Protein AF-A0A533V4B2-F1 (afdb_monomer)

pLDDT: mean 77.2, std 13.89, range [44.84, 91.81]

Mean predicted aligned error: 8.0 Å

Solvent-accessible surface area (backbone atoms only — not comparable to full-atom values): 5825 Å² total; per-residue (Å²): 134,89,59,70,44,84,44,58,15,67,50,34,62,53,71,49,77,41,42,55,75,52,37,76,68,54,76,61,54,58,43,72,61,58,62,73,60,38,80,88,39,65,96,72,66,69,77,54,92,84,52,94,65,62,72,82,59,71,73,68,52,69,74,74,57,54,74,72,57,44,49,52,51,48,53,52,47,52,52,53,50,51,51,43,54,50,52,50,39,74,75,68,54,125

Sequence (94 aa):
MTEYIDMKCAICGYEWKITEKRYALYPFKICENCALIGPNEPAHFEVSKRKPAPSFLKDRKSIIVSEKEMQSLYTEYYNELANVSKYLREKYGK

Secondary structure (DSSP, 8-state):
---EEEEE-TTT--EEEEEHHHHHH---SS-HHHHHH-SSSTTT----TTS---HHHHTPPPP-S-HHHHHHHHHHHHHHHHHHHHHHHHHH--

Structure (mmCIF, N/CA/C/O backbone):
data_AF-A0A533V4B2-F1
#
_entry.id   AF-A0A533V4B2-F1
#
loop_
_atom_site.group_PDB
_atom_site.id
_atom_site.type_symbol
_atom_site.label_atom_id
_atom_site.label_alt_id
_atom_site.label_comp_id
_atom_site.label_asym_id
_atom_site.label_entity_id
_atom_site.label_seq_id
_atom_site.pdbx_PDB_ins_code
_atom_site.Cartn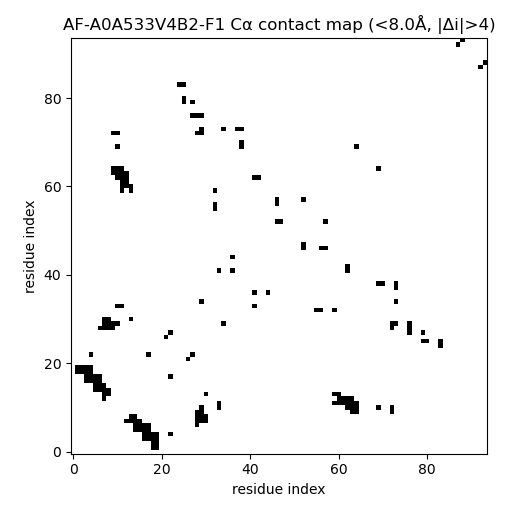_x
_atom_site.Cartn_y
_atom_site.Cartn_z
_atom_site.occupancy
_atom_site.B_iso_or_equiv
_atom_site.auth_seq_id
_atom_site.auth_comp_id
_atom_site.auth_asym_id
_atom_site.auth_atom_id
_atom_site.pdbx_PDB_model_num
ATOM 1 N N . MET A 1 1 ? -26.391 4.864 0.460 1.00 59.94 1 MET A N 1
ATOM 2 C CA . MET A 1 1 ? -25.607 4.239 -0.626 1.00 59.94 1 MET A CA 1
ATOM 3 C C . MET A 1 1 ? -24.168 4.134 -0.162 1.00 59.94 1 MET A C 1
ATOM 5 O O . MET A 1 1 ? -23.720 5.041 0.523 1.00 59.94 1 MET A O 1
ATOM 9 N N . THR A 1 2 ? -23.480 3.031 -0.447 1.00 71.25 2 THR A N 1
ATOM 10 C CA . THR A 1 2 ? -22.044 2.915 -0.155 1.00 71.25 2 THR A CA 1
ATOM 11 C C . THR A 1 2 ? -21.286 3.459 -1.352 1.00 71.25 2 THR A C 1
ATOM 13 O O . THR A 1 2 ? -21.397 2.893 -2.438 1.00 71.25 2 THR A O 1
ATOM 16 N N . GLU A 1 3 ? -20.559 4.554 -1.165 1.00 86.50 3 GLU A N 1
ATOM 17 C CA . GLU A 1 3 ? -19.711 5.122 -2.208 1.00 86.50 3 GLU A CA 1
ATOM 18 C C . GLU A 1 3 ? -18.418 4.306 -2.323 1.00 86.50 3 GLU A C 1
ATOM 20 O O . GLU A 1 3 ? -17.811 3.896 -1.322 1.00 86.50 3 GLU A O 1
ATOM 25 N N . TYR A 1 4 ? -18.059 3.994 -3.568 1.00 89.50 4 TYR A N 1
ATOM 26 C CA . TYR A 1 4 ? -16.866 3.239 -3.920 1.00 89.50 4 TYR A CA 1
ATOM 27 C C . TYR A 1 4 ? -15.887 4.168 -4.625 1.00 89.50 4 TYR A C 1
ATOM 29 O O . TYR A 1 4 ? -16.273 4.917 -5.516 1.00 89.50 4 TYR A O 1
ATOM 37 N N . ILE A 1 5 ? -14.623 4.061 -4.241 1.00 88.19 5 ILE A N 1
ATOM 38 C CA . ILE A 1 5 ? -13.498 4.769 -4.833 1.00 88.19 5 ILE A CA 1
ATOM 39 C C . ILE A 1 5 ? -12.716 3.763 -5.677 1.00 88.19 5 ILE A C 1
ATOM 41 O O . ILE A 1 5 ? -12.358 2.683 -5.190 1.00 88.19 5 ILE A O 1
ATOM 45 N N . ASP A 1 6 ? -12.466 4.118 -6.934 1.00 90.06 6 ASP A N 1
ATOM 46 C CA . ASP A 1 6 ? -11.552 3.391 -7.809 1.00 90.06 6 ASP A CA 1
ATOM 47 C C . ASP A 1 6 ? -10.107 3.696 -7.407 1.00 90.06 6 ASP A C 1
ATOM 49 O O . ASP A 1 6 ? -9.668 4.844 -7.380 1.00 90.06 6 ASP A O 1
ATOM 53 N N . MET A 1 7 ? -9.365 2.646 -7.086 1.00 88.62 7 MET A N 1
ATOM 54 C CA . MET A 1 7 ? -7.985 2.701 -6.629 1.00 88.62 7 MET A CA 1
ATOM 55 C C . MET A 1 7 ? -7.067 2.031 -7.640 1.00 88.62 7 MET A C 1
ATOM 57 O O . MET A 1 7 ? -7.454 1.084 -8.327 1.00 88.62 7 MET A O 1
ATOM 61 N N . LYS A 1 8 ? -5.814 2.488 -7.682 1.00 86.75 8 LYS A N 1
ATOM 62 C CA . LYS A 1 8 ? -4.771 1.930 -8.538 1.00 86.75 8 LYS A CA 1
ATOM 63 C C . LYS A 1 8 ? -3.458 1.814 -7.784 1.00 86.75 8 LYS A C 1
ATOM 65 O O . LYS A 1 8 ? -3.032 2.749 -7.114 1.00 86.75 8 LYS A O 1
ATOM 70 N N . CYS A 1 9 ? -2.796 0.669 -7.916 1.00 86.31 9 CYS A N 1
ATOM 71 C CA . CYS A 1 9 ? -1.547 0.406 -7.221 1.00 86.31 9 CYS A CA 1
ATOM 72 C C . CYS A 1 9 ? -0.444 1.229 -7.870 1.00 86.31 9 CYS A C 1
ATOM 74 O O . CYS A 1 9 ? -0.170 1.054 -9.056 1.00 86.31 9 CYS A O 1
ATOM 76 N N . ALA A 1 10 ? 0.252 2.035 -7.077 1.00 87.81 10 ALA A N 1
ATOM 77 C CA . ALA A 1 10 ? 1.391 2.802 -7.554 1.00 87.81 10 ALA A CA 1
ATOM 78 C C . ALA A 1 10 ? 2.540 1.907 -8.061 1.00 87.81 10 ALA A C 1
ATOM 80 O O . ALA A 1 10 ? 3.267 2.318 -8.948 1.00 87.81 10 ALA A O 1
ATOM 81 N N . ILE A 1 11 ? 2.685 0.672 -7.555 1.00 84.38 11 ILE A N 1
ATOM 82 C CA . ILE A 1 11 ? 3.801 -0.225 -7.914 1.00 84.38 11 ILE A CA 1
ATOM 83 C C . ILE A 1 11 ? 3.541 -1.029 -9.195 1.00 84.38 11 ILE A C 1
ATOM 85 O O . ILE A 1 11 ? 4.416 -1.119 -10.053 1.00 84.38 11 ILE A O 1
ATOM 89 N N . CYS A 1 12 ? 2.370 -1.661 -9.312 1.00 80.00 12 CYS A N 1
ATOM 90 C CA . CYS A 1 12 ? 2.058 -2.592 -10.408 1.00 80.00 12 CYS A CA 1
ATOM 91 C C . CYS A 1 12 ? 0.868 -2.156 -11.274 1.00 80.00 12 CYS A C 1
ATOM 93 O O . CYS A 1 12 ? 0.510 -2.845 -12.221 1.00 80.00 12 CYS A O 1
ATOM 95 N N . GLY A 1 13 ? 0.190 -1.054 -10.943 1.00 80.62 13 GLY A N 1
ATOM 96 C CA . GLY A 1 13 ? -0.978 -0.589 -11.693 1.00 80.62 13 GLY A CA 1
ATOM 97 C C . GLY A 1 13 ? -2.213 -1.495 -11.603 1.00 80.62 13 GLY A C 1
ATOM 98 O O . GLY A 1 13 ? -3.124 -1.338 -12.415 1.00 80.62 13 GLY A O 1
ATOM 99 N N . TYR A 1 14 ? -2.257 -2.447 -10.663 1.00 83.25 14 TYR A N 1
ATOM 100 C CA . TYR A 1 14 ? -3.471 -3.210 -10.354 1.00 83.25 14 TYR A CA 1
ATOM 101 C C . TYR A 1 14 ? -4.575 -2.270 -9.864 1.00 83.25 14 TYR A C 1
ATOM 103 O O . TYR A 1 14 ? -4.300 -1.376 -9.066 1.00 83.25 14 TYR A O 1
ATOM 111 N N . GLU A 1 15 ? -5.801 -2.472 -10.333 1.00 84.56 15 GLU A N 1
ATOM 112 C CA . GLU A 1 15 ? -6.948 -1.610 -10.038 1.00 84.56 15 GLU A CA 1
ATOM 113 C C . GLU A 1 15 ? -7.944 -2.360 -9.148 1.00 84.56 15 GLU A C 1
ATOM 115 O O . GLU A 1 15 ? -8.190 -3.550 -9.351 1.00 84.56 15 GLU A O 1
ATOM 120 N N . TRP A 1 16 ? -8.500 -1.686 -8.141 1.00 85.56 16 TRP A N 1
ATOM 121 C CA . TRP A 1 16 ? -9.517 -2.250 -7.249 1.00 85.56 16 TRP A CA 1
ATOM 122 C C . TRP A 1 16 ? -10.500 -1.180 -6.787 1.00 85.56 16 TRP A C 1
ATOM 124 O O . TRP A 1 16 ? -10.222 0.010 -6.869 1.00 85.56 16 TRP A O 1
ATOM 134 N N . LYS A 1 17 ? -11.645 -1.609 -6.257 1.00 88.50 17 LYS A N 1
ATOM 135 C CA . LYS A 1 17 ? -12.628 -0.715 -5.639 1.00 88.50 17 LYS A CA 1
ATOM 136 C C . LYS A 1 17 ? -12.578 -0.846 -4.129 1.00 88.50 17 LYS A C 1
ATOM 138 O O . LYS A 1 17 ? -12.565 -1.957 -3.599 1.00 88.50 17 LYS A O 1
ATOM 143 N N . ILE A 1 18 ? -12.591 0.281 -3.433 1.00 88.56 18 ILE A N 1
ATOM 144 C CA . ILE A 1 18 ? -12.652 0.336 -1.971 1.00 88.56 18 ILE A CA 1
ATOM 145 C C . ILE A 1 18 ? -13.807 1.235 -1.539 1.00 88.56 18 ILE A C 1
ATOM 147 O O . ILE A 1 18 ? -14.174 2.160 -2.249 1.00 88.56 18 ILE A O 1
ATOM 151 N N . THR A 1 19 ? -14.419 0.959 -0.390 1.00 89.69 19 THR A N 1
ATOM 152 C CA . THR A 1 19 ? -15.449 1.853 0.156 1.00 89.69 19 THR A CA 1
ATOM 153 C C . THR A 1 19 ? -14.796 3.077 0.788 1.00 89.69 19 THR A C 1
ATOM 155 O O . THR A 1 19 ? -13.704 2.956 1.346 1.00 89.69 19 THR A O 1
ATOM 158 N N . GLU A 1 20 ? -15.471 4.227 0.799 1.00 88.25 20 GLU A N 1
ATOM 159 C CA . GLU A 1 20 ? -14.934 5.438 1.446 1.00 88.25 20 GLU A CA 1
ATOM 160 C C . GLU A 1 20 ? -14.525 5.207 2.906 1.00 88.25 20 GLU A C 1
ATOM 162 O O . GLU A 1 20 ? -13.465 5.644 3.345 1.00 88.25 20 GLU A O 1
ATOM 167 N N . LYS A 1 21 ? -15.326 4.439 3.660 1.00 86.69 21 LYS A N 1
ATOM 168 C CA . LYS A 1 21 ? -15.015 4.080 5.055 1.00 86.69 21 LYS A CA 1
ATOM 169 C C . LYS A 1 21 ? -13.693 3.329 5.181 1.00 86.69 21 LYS A C 1
ATOM 171 O O . LYS A 1 21 ? -12.954 3.545 6.135 1.00 86.69 21 LYS A O 1
ATOM 176 N N . ARG A 1 22 ? -13.418 2.411 4.248 1.00 83.69 22 ARG A N 1
ATOM 177 C CA . ARG A 1 22 ? -12.147 1.687 4.220 1.00 83.69 22 ARG A CA 1
ATOM 178 C C . ARG A 1 22 ? -11.016 2.589 3.740 1.00 83.69 22 ARG A C 1
ATOM 180 O O . ARG A 1 22 ? -9.952 2.514 4.330 1.00 83.69 22 ARG A O 1
ATOM 187 N N . TYR A 1 23 ? -11.243 3.454 2.754 1.00 86.31 23 TYR A N 1
ATOM 188 C CA . TYR A 1 23 ? -10.241 4.415 2.288 1.00 86.31 23 TYR A CA 1
ATOM 189 C C . TYR A 1 23 ? -9.806 5.384 3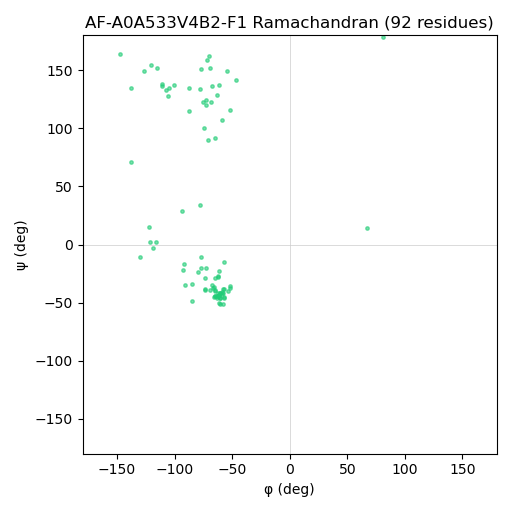.395 1.00 86.31 23 TYR A C 1
ATOM 191 O O . TYR A 1 23 ? -8.619 5.602 3.586 1.00 86.31 23 TYR A O 1
ATOM 199 N N . ALA A 1 24 ? -10.749 5.885 4.196 1.00 85.12 24 ALA A N 1
ATOM 200 C CA . ALA A 1 24 ? -10.452 6.761 5.329 1.00 85.12 24 ALA A CA 1
ATOM 201 C C . ALA A 1 24 ? -9.577 6.093 6.408 1.00 85.12 24 ALA A C 1
ATOM 203 O O . ALA A 1 24 ? -8.858 6.777 7.130 1.00 85.12 24 ALA A O 1
ATOM 204 N N . LEU A 1 25 ? -9.649 4.764 6.534 1.00 81.94 25 LEU A N 1
ATOM 205 C CA . LEU A 1 25 ? -8.823 3.988 7.462 1.00 81.94 25 LEU A CA 1
ATOM 206 C C . LEU A 1 25 ? -7.515 3.508 6.821 1.00 81.94 25 LEU A C 1
ATOM 208 O O . LEU A 1 25 ? -6.506 3.409 7.505 1.00 81.94 25 LEU A O 1
ATOM 212 N N . TYR A 1 26 ? -7.543 3.188 5.531 1.00 81.00 26 TYR A N 1
ATOM 213 C CA . TYR A 1 26 ? -6.463 2.537 4.796 1.00 81.00 26 TYR A CA 1
ATOM 214 C C . TYR A 1 26 ? -6.307 3.193 3.411 1.00 81.00 26 TYR A C 1
ATOM 216 O O . TYR A 1 26 ? -6.655 2.571 2.401 1.00 81.00 26 TYR A O 1
ATOM 224 N N . PRO A 1 27 ? -5.798 4.437 3.316 1.00 80.81 27 PRO A N 1
ATOM 225 C CA . PRO A 1 27 ? -5.627 5.142 2.041 1.00 80.81 27 PRO A CA 1
ATOM 226 C C . PRO A 1 27 ? -4.390 4.652 1.263 1.00 80.81 27 PRO A C 1
ATOM 228 O O . PRO A 1 27 ? -3.727 5.415 0.566 1.00 80.81 27 PRO A O 1
ATOM 231 N N . PHE A 1 28 ? -4.069 3.362 1.377 1.00 85.94 28 PHE A N 1
ATOM 232 C CA . PHE A 1 28 ? -2.830 2.791 0.873 1.00 85.94 28 PHE A CA 1
ATOM 233 C C . PHE A 1 28 ? -2.740 2.909 -0.650 1.00 85.94 28 PHE A C 1
ATOM 235 O O . PHE A 1 28 ? -3.612 2.451 -1.394 1.00 85.94 28 PHE A O 1
ATOM 242 N N . LYS A 1 29 ? -1.614 3.445 -1.125 1.00 87.38 29 LYS A N 1
ATOM 243 C CA . LYS A 1 29 ? -1.277 3.521 -2.560 1.00 87.38 29 LYS A CA 1
ATOM 244 C C . LYS A 1 29 ? -0.798 2.186 -3.137 1.00 87.38 29 LYS A C 1
ATOM 246 O O . LYS A 1 29 ? -0.641 2.032 -4.350 1.00 87.38 29 LYS A O 1
ATOM 251 N N . ILE A 1 30 ? -0.526 1.212 -2.273 1.00 87.56 30 ILE A N 1
ATOM 252 C CA . ILE A 1 30 ? -0.004 -0.106 -2.626 1.00 87.56 30 ILE A CA 1
ATOM 253 C C . ILE A 1 30 ? -1.121 -1.141 -2.461 1.00 87.56 30 ILE 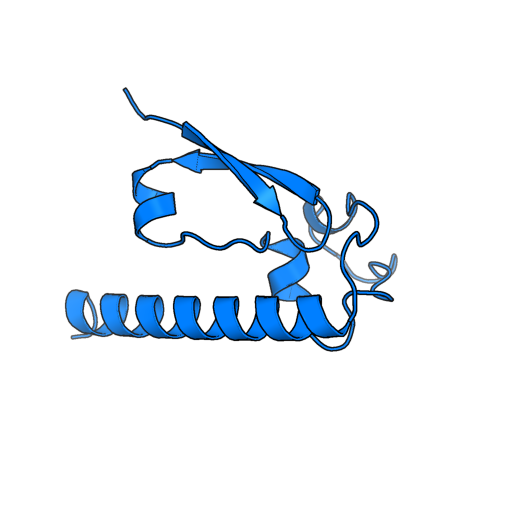A C 1
ATOM 255 O O . ILE A 1 30 ? -1.809 -1.155 -1.445 1.00 87.56 30 ILE A O 1
ATOM 259 N N . CYS A 1 31 ? -1.304 -2.018 -3.453 1.00 83.25 31 CYS A N 1
ATOM 260 C CA . CYS A 1 31 ? -2.237 -3.139 -3.324 1.00 83.25 31 CYS A CA 1
ATOM 261 C C . CYS A 1 31 ? -1.691 -4.210 -2.370 1.00 83.25 31 CYS A C 1
ATOM 263 O O . CYS A 1 31 ? -0.477 -4.339 -2.199 1.00 83.25 31 CYS A O 1
ATOM 265 N N . GLU A 1 32 ? -2.579 -5.041 -1.826 1.00 80.19 32 GLU A N 1
ATOM 266 C CA . GLU A 1 32 ? -2.220 -6.133 -0.908 1.00 80.19 32 GLU A CA 1
ATOM 267 C C . GLU A 1 32 ? -1.113 -7.041 -1.476 1.00 80.19 32 GLU A C 1
ATOM 269 O O . GLU A 1 32 ? -0.212 -7.454 -0.748 1.00 80.19 32 GLU A O 1
ATOM 274 N N . ASN A 1 33 ? -1.107 -7.276 -2.793 1.00 77.50 33 ASN A N 1
ATOM 275 C CA . ASN A 1 33 ? -0.096 -8.105 -3.454 1.00 77.50 33 ASN A CA 1
ATOM 276 C C . ASN A 1 33 ? 1.309 -7.540 -3.283 1.00 77.50 33 ASN A C 1
ATOM 278 O O . ASN A 1 33 ? 2.234 -8.252 -2.907 1.00 77.50 33 ASN A O 1
ATOM 282 N N . CYS A 1 34 ? 1.472 -6.255 -3.592 1.00 80.31 34 CYS A N 1
ATOM 283 C CA . CYS A 1 34 ? 2.760 -5.594 -3.465 1.00 80.31 34 CYS A CA 1
ATOM 284 C C . CYS A 1 34 ? 3.128 -5.447 -1.983 1.00 80.31 34 CYS A C 1
ATOM 286 O O . CYS A 1 34 ? 4.261 -5.730 -1.618 1.00 80.31 34 CYS A O 1
ATOM 288 N N . ALA A 1 35 ? 2.166 -5.141 -1.109 1.00 82.31 35 ALA A N 1
ATOM 289 C CA . ALA A 1 35 ? 2.411 -5.069 0.330 1.00 82.31 35 ALA A CA 1
ATOM 290 C C . ALA A 1 35 ? 2.989 -6.375 0.918 1.00 82.31 35 ALA A C 1
ATOM 292 O O . ALA A 1 35 ? 3.875 -6.312 1.769 1.00 82.31 35 ALA A O 1
ATOM 293 N N . LEU A 1 36 ? 2.534 -7.544 0.449 1.00 78.12 36 LEU A N 1
ATOM 294 C CA . LEU A 1 36 ? 3.002 -8.856 0.920 1.00 78.12 36 LEU A CA 1
ATOM 295 C C . LEU A 1 36 ? 4.404 -9.244 0.430 1.00 78.12 36 LEU A C 1
ATOM 297 O O . LEU A 1 36 ? 5.089 -9.997 1.116 1.00 78.12 36 LEU A O 1
ATOM 301 N N . ILE A 1 37 ? 4.829 -8.761 -0.740 1.00 75.88 37 ILE A N 1
ATOM 302 C CA . ILE A 1 37 ? 6.172 -9.041 -1.281 1.00 75.88 37 ILE A CA 1
ATOM 303 C C . ILE A 1 37 ? 7.233 -8.245 -0.513 1.00 75.88 37 ILE A C 1
ATOM 305 O O . ILE A 1 37 ? 8.323 -8.741 -0.238 1.00 75.88 37 ILE A O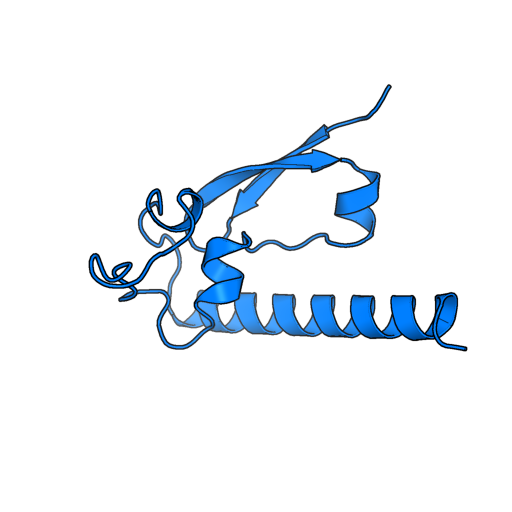 1
ATOM 309 N N . GLY A 1 38 ? 6.905 -7.004 -0.148 1.00 73.50 38 GLY A N 1
ATOM 310 C CA . GLY A 1 38 ? 7.829 -6.108 0.534 1.00 73.50 38 GLY A CA 1
ATOM 311 C C . GLY A 1 38 ? 8.822 -5.412 -0.411 1.00 73.50 38 GLY A C 1
ATOM 312 O O . GLY A 1 38 ? 8.784 -5.612 -1.631 1.00 73.50 38 GLY A O 1
ATOM 313 N N . PRO A 1 39 ? 9.690 -4.543 0.135 1.00 74.31 39 PRO A N 1
ATOM 314 C CA . PRO A 1 39 ? 10.533 -3.627 -0.639 1.00 74.31 39 PRO A CA 1
ATOM 315 C C . PRO A 1 39 ? 11.703 -4.282 -1.378 1.00 74.31 39 PRO A C 1
ATOM 317 O O . PRO A 1 39 ? 12.206 -3.688 -2.326 1.00 74.31 39 PRO A O 1
ATOM 320 N N . ASN A 1 40 ? 12.123 -5.486 -0.979 1.00 68.25 40 ASN A N 1
ATOM 321 C CA . ASN A 1 40 ? 13.369 -6.097 -1.461 1.00 68.25 40 ASN A CA 1
ATOM 322 C C . ASN A 1 40 ? 13.198 -7.016 -2.682 1.00 68.25 40 ASN A C 1
ATOM 324 O O . ASN A 1 40 ? 14.164 -7.247 -3.399 1.00 68.25 40 ASN A O 1
ATOM 328 N N . GLU A 1 41 ? 11.996 -7.539 -2.938 1.00 66.25 41 GLU A N 1
ATOM 329 C CA . GLU A 1 41 ? 11.730 -8.436 -4.077 1.00 66.25 41 GLU A CA 1
ATOM 330 C C . GLU A 1 41 ? 10.642 -7.989 -5.073 1.00 66.25 41 GLU A C 1
ATOM 332 O O . GLU A 1 41 ? 10.203 -8.804 -5.884 1.00 66.25 41 GLU A O 1
ATOM 337 N N . PRO A 1 42 ? 10.168 -6.733 -5.112 1.00 59.28 42 PRO A N 1
ATOM 338 C CA . PRO A 1 42 ? 9.030 -6.394 -5.955 1.00 59.28 42 PRO A CA 1
ATOM 339 C C . PRO A 1 42 ? 9.344 -6.644 -7.437 1.00 59.28 42 PRO A C 1
ATOM 341 O O . PRO A 1 42 ? 8.501 -7.248 -8.090 1.00 59.28 42 PRO A O 1
ATOM 344 N N . ALA A 1 43 ? 10.518 -6.273 -7.965 1.00 51.88 43 ALA A N 1
ATOM 345 C CA . ALA A 1 43 ? 10.887 -6.429 -9.386 1.00 51.88 43 ALA A CA 1
ATOM 346 C C . ALA A 1 43 ? 10.993 -7.885 -9.874 1.00 51.88 43 ALA A C 1
ATOM 348 O O . ALA A 1 43 ? 10.745 -8.158 -11.047 1.00 51.88 43 ALA A O 1
ATOM 349 N N . HIS A 1 44 ? 11.327 -8.812 -8.975 1.00 50.44 44 HIS A N 1
ATOM 350 C CA . HIS A 1 44 ? 11.747 -10.173 -9.320 1.00 50.44 44 HIS A CA 1
ATOM 351 C C . HIS A 1 44 ? 10.869 -11.269 -8.710 1.00 50.44 44 HIS A C 1
ATOM 353 O O . HIS A 1 44 ? 11.154 -12.449 -8.906 1.00 50.44 44 HIS A O 1
ATOM 359 N N . PHE A 1 45 ? 9.806 -10.910 -7.981 1.00 53.81 45 PHE A N 1
ATOM 360 C CA . PHE A 1 45 ? 8.912 -11.899 -7.389 1.00 53.81 45 PHE A CA 1
ATOM 361 C C . PHE A 1 45 ? 8.076 -12.597 -8.467 1.00 53.81 45 PHE A C 1
ATOM 363 O O . PHE A 1 45 ? 6.962 -12.185 -8.800 1.00 53.81 45 PHE A O 1
ATOM 370 N N . GLU A 1 46 ? 8.608 -13.692 -8.998 1.00 51.06 46 GLU A N 1
ATOM 371 C CA . GLU A 1 46 ? 7.797 -14.725 -9.618 1.00 51.06 46 GLU A CA 1
ATOM 372 C C . GLU A 1 46 ? 7.063 -15.478 -8.510 1.00 51.06 46 GLU A C 1
ATOM 374 O O . GLU A 1 46 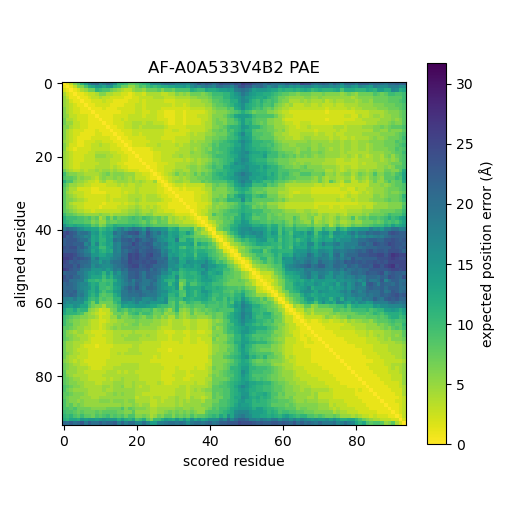? 7.677 -16.088 -7.629 1.00 51.06 46 GLU A O 1
ATOM 379 N N . VAL A 1 47 ? 5.729 -15.464 -8.548 1.00 51.22 47 VAL A N 1
ATOM 380 C CA . VAL A 1 47 ? 4.936 -16.310 -7.657 1.00 51.22 47 VAL A CA 1
ATOM 381 C C . VAL A 1 47 ? 5.331 -17.757 -7.921 1.00 51.22 47 VAL A C 1
ATOM 383 O O . VAL A 1 47 ? 4.996 -18.327 -8.960 1.00 51.22 47 VAL A O 1
ATOM 386 N N . SER A 1 48 ? 6.067 -18.351 -6.981 1.00 44.84 48 SER A N 1
ATOM 387 C CA . SER A 1 48 ? 6.521 -19.731 -7.098 1.00 44.84 48 SER A CA 1
ATOM 388 C C . SER A 1 48 ? 5.332 -20.638 -7.409 1.00 44.84 48 SER A C 1
ATOM 390 O O . SER A 1 48 ? 4.455 -20.825 -6.566 1.00 44.84 48 SER A O 1
ATOM 392 N N . LYS A 1 49 ? 5.333 -21.274 -8.590 1.00 49.53 49 LYS A N 1
ATOM 393 C CA . LYS A 1 49 ? 4.318 -22.273 -8.982 1.00 49.53 49 LYS A CA 1
ATOM 394 C C . LYS A 1 49 ? 4.225 -23.449 -7.995 1.00 49.53 49 LYS A C 1
ATOM 396 O O . LYS A 1 49 ? 3.274 -24.219 -8.056 1.00 49.53 49 LYS A O 1
ATOM 401 N N . ARG A 1 50 ? 5.223 -23.602 -7.111 1.00 47.31 50 ARG A N 1
ATOM 402 C CA . ARG A 1 50 ? 5.334 -24.672 -6.109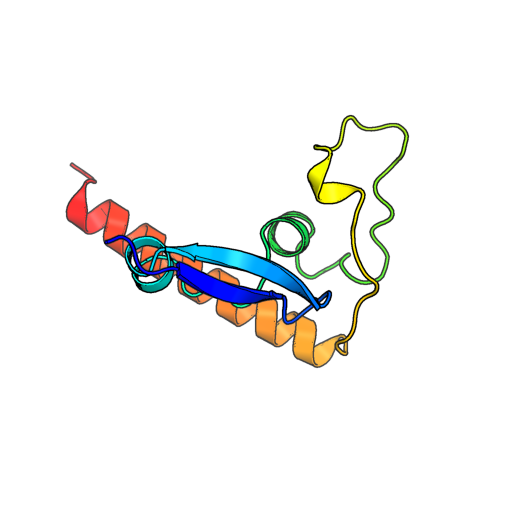 1.00 47.31 50 ARG A CA 1
ATOM 403 C C . ARG A 1 50 ? 4.735 -24.311 -4.749 1.00 47.31 50 ARG A C 1
ATOM 405 O O . ARG A 1 50 ? 4.517 -25.215 -3.952 1.00 47.31 50 ARG A O 1
ATOM 412 N N . LYS A 1 51 ? 4.481 -23.029 -4.460 1.00 53.19 51 LYS A N 1
ATOM 413 C CA . LYS A 1 51 ? 3.821 -22.615 -3.215 1.00 53.19 51 LYS A CA 1
ATOM 414 C C . LYS A 1 51 ? 2.346 -22.318 -3.496 1.00 53.19 51 LYS A C 1
ATOM 416 O O . LYS A 1 51 ? 2.049 -21.669 -4.500 1.00 53.19 51 LYS A O 1
ATOM 421 N N . PRO A 1 52 ? 1.413 -22.758 -2.634 1.00 56.06 52 PRO A N 1
ATOM 422 C CA . PRO A 1 52 ? 0.026 -22.329 -2.716 1.00 56.06 52 PRO A CA 1
ATOM 423 C C . PRO A 1 52 ? -0.038 -20.827 -2.422 1.00 56.06 52 PRO A C 1
ATOM 425 O O . PRO A 1 52 ? -0.112 -20.393 -1.279 1.00 56.06 52 PRO A O 1
ATOM 428 N N . ALA A 1 53 ? 0.053 -20.027 -3.478 1.00 55.84 53 ALA A N 1
ATOM 429 C CA . ALA A 1 53 ? -0.215 -18.606 -3.433 1.00 55.84 53 ALA A CA 1
ATOM 430 C C . ALA A 1 53 ? -1.716 -18.387 -3.670 1.00 55.84 53 ALA A C 1
ATOM 432 O O . ALA A 1 53 ? -2.271 -18.996 -4.600 1.00 55.84 53 ALA A O 1
ATOM 433 N N . PRO A 1 54 ? -2.374 -17.530 -2.869 1.00 55.88 54 PRO A N 1
ATOM 434 C CA . PRO A 1 54 ? -3.718 -17.057 -3.165 1.00 55.88 54 PRO A CA 1
ATOM 435 C C . PRO A 1 54 ? -3.849 -16.615 -4.627 1.00 55.88 54 PRO A C 1
ATOM 437 O O . PRO A 1 54 ? -2.919 -16.033 -5.187 1.00 55.88 54 PRO A O 1
ATOM 440 N N . SER A 1 55 ? -4.990 -16.908 -5.258 1.00 57.69 55 SER A N 1
ATOM 441 C CA . SER A 1 55 ? -5.228 -16.632 -6.687 1.00 57.69 55 SER A CA 1
ATOM 442 C C . SER A 1 55 ? -4.932 -15.182 -7.060 1.00 57.69 55 SER A C 1
ATOM 444 O O . SER A 1 55 ? -4.312 -14.937 -8.087 1.00 57.69 55 SER A O 1
ATOM 446 N N . PHE A 1 56 ? -5.264 -14.248 -6.170 1.00 54.66 56 PHE A N 1
ATOM 447 C CA . PHE A 1 56 ? -5.040 -12.821 -6.365 1.00 54.66 56 PHE A CA 1
ATOM 448 C C . PHE A 1 56 ? -3.558 -12.433 -6.524 1.00 54.66 56 PHE A C 1
ATOM 450 O O . PHE A 1 56 ? -3.276 -11.400 -7.122 1.00 54.66 56 PHE A O 1
ATOM 457 N N . LEU A 1 57 ? -2.602 -13.243 -6.043 1.00 51.88 57 LEU A N 1
ATOM 458 C CA . LEU A 1 57 ? -1.165 -12.998 -6.235 1.00 51.88 57 LEU A CA 1
ATOM 459 C C . LEU A 1 57 ? -0.685 -13.371 -7.646 1.00 51.88 57 LEU A C 1
ATOM 461 O O . LEU A 1 57 ? 0.360 -12.885 -8.071 1.00 51.88 57 LEU A O 1
ATOM 465 N N . LYS A 1 58 ? -1.425 -14.217 -8.377 1.00 55.62 58 LYS A N 1
ATOM 466 C CA . LYS A 1 58 ? -1.002 -14.770 -9.675 1.00 55.62 58 LYS A CA 1
ATOM 467 C C . LYS A 1 58 ? -1.193 -13.799 -10.847 1.00 55.62 58 LYS A C 1
ATOM 469 O O . LYS A 1 58 ? -0.464 -13.908 -11.825 1.00 55.62 58 LYS A O 1
ATOM 474 N N . ASP A 1 59 ? -2.098 -12.827 -10.723 1.00 56.69 59 ASP A N 1
ATOM 475 C CA . ASP A 1 59 ? -2.487 -11.896 -11.799 1.00 56.69 59 ASP A CA 1
ATOM 476 C C . ASP A 1 59 ? -1.695 -10.575 -11.786 1.00 56.69 59 ASP A C 1
ATOM 478 O O . ASP A 1 59 ? -2.197 -9.508 -12.154 1.00 56.69 59 ASP A O 1
ATOM 482 N N . ARG A 1 60 ? -0.449 -10.596 -11.300 1.00 60.62 60 ARG A N 1
ATOM 483 C CA . ARG A 1 60 ? 0.322 -9.364 -11.119 1.00 60.62 60 ARG A CA 1
ATOM 484 C C . ARG A 1 60 ? 0.691 -8.749 -12.475 1.00 60.62 60 ARG A C 1
ATOM 486 O O . ARG A 1 60 ? 1.364 -9.370 -13.291 1.00 60.62 60 ARG A O 1
ATOM 493 N N . LYS A 1 61 ? 0.285 -7.495 -12.682 1.00 62.34 61 LYS A N 1
ATOM 494 C CA . LYS A 1 61 ? 0.776 -6.646 -13.777 1.00 62.34 61 LYS A CA 1
ATOM 495 C C . LYS A 1 61 ? 2.245 -6.266 -13.532 1.00 62.34 61 LYS A C 1
ATOM 497 O O . LYS A 1 61 ? 2.687 -6.206 -12.382 1.00 62.34 61 LYS A O 1
ATOM 502 N N . SER A 1 62 ? 2.996 -6.023 -14.605 1.00 65.38 62 SER A N 1
ATOM 503 C CA . SER A 1 62 ? 4.411 -5.631 -14.542 1.00 65.38 62 SER A CA 1
ATOM 504 C C . SER A 1 62 ? 4.625 -4.396 -13.662 1.00 65.38 62 SER A C 1
ATOM 506 O O . SER A 1 62 ? 3.749 -3.537 -13.561 1.00 65.38 62 SER A O 1
ATOM 508 N N . ILE A 1 63 ? 5.792 -4.297 -13.026 1.00 73.88 63 ILE A N 1
ATOM 509 C CA . ILE A 1 63 ? 6.147 -3.107 -12.246 1.00 73.88 63 ILE A CA 1
ATOM 510 C C . ILE A 1 63 ? 6.325 -1.907 -13.157 1.00 73.88 63 ILE A C 1
ATOM 512 O O . ILE A 1 63 ? 6.945 -2.009 -14.212 1.00 73.88 63 ILE A O 1
ATOM 516 N N . ILE A 1 64 ? 5.776 -0.780 -12.714 1.00 74.50 64 ILE A N 1
ATOM 517 C CA . ILE A 1 64 ? 5.732 0.468 -13.481 1.00 74.50 64 ILE A CA 1
ATOM 518 C C . ILE A 1 64 ? 6.528 1.611 -12.834 1.00 74.50 64 ILE A C 1
ATOM 520 O O . ILE A 1 64 ? 6.520 2.715 -13.365 1.00 74.50 64 ILE A O 1
ATOM 524 N N . VAL A 1 65 ? 7.198 1.365 -11.703 1.00 76.25 65 VAL A N 1
ATOM 525 C CA . VAL A 1 65 ? 7.974 2.365 -10.940 1.00 76.25 65 VAL A CA 1
ATOM 526 C C . VAL A 1 65 ? 9.440 1.967 -10.813 1.00 76.25 65 VAL A C 1
ATOM 528 O O . VAL A 1 65 ? 9.771 0.780 -10.831 1.00 76.25 65 VAL A O 1
ATOM 531 N N . SER A 1 66 ? 10.314 2.958 -10.639 1.00 79.75 66 SER A N 1
ATOM 532 C CA . SER A 1 66 ? 11.736 2.746 -10.350 1.00 79.75 66 SER A CA 1
ATOM 533 C C . SER A 1 66 ? 11.979 2.195 -8.936 1.00 79.75 66 SER A C 1
ATOM 535 O O . SER A 1 66 ? 11.139 2.329 -8.043 1.00 79.75 66 SER A O 1
ATOM 537 N N . GLU A 1 67 ? 13.164 1.623 -8.691 1.00 77.12 67 GLU A N 1
ATOM 538 C CA . GLU A 1 67 ? 13.567 1.120 -7.363 1.00 77.12 67 GLU A CA 1
ATOM 539 C C . GLU A 1 67 ? 13.528 2.204 -6.273 1.00 77.12 67 GLU A C 1
ATOM 541 O O . GLU A 1 67 ? 13.103 1.958 -5.144 1.00 77.12 67 GLU A O 1
ATOM 546 N N . LYS A 1 68 ? 13.925 3.436 -6.614 1.00 80.62 68 LYS A N 1
ATOM 547 C CA . LYS A 1 68 ? 13.908 4.572 -5.683 1.00 80.62 68 LYS A CA 1
ATOM 548 C C . LYS A 1 68 ? 12.482 4.958 -5.283 1.00 80.62 68 LYS A C 1
ATOM 550 O O . LYS A 1 68 ? 12.206 5.177 -4.105 1.00 80.62 68 LYS A O 1
ATOM 555 N N . GLU A 1 69 ? 11.571 5.036 -6.252 1.00 84.06 69 GLU A N 1
ATOM 556 C CA . GLU A 1 69 ? 10.155 5.341 -5.994 1.00 84.06 69 GLU A CA 1
ATOM 557 C C . GLU A 1 69 ? 9.495 4.240 -5.168 1.00 84.06 69 GLU A C 1
ATOM 559 O O . GLU A 1 69 ? 8.740 4.504 -4.237 1.00 84.06 69 GLU A O 1
ATOM 564 N N . MET A 1 70 ? 9.834 2.996 -5.464 1.00 84.38 70 MET A N 1
ATOM 565 C CA . MET A 1 70 ? 9.365 1.825 -4.748 1.00 84.38 70 MET A CA 1
ATOM 566 C C . MET A 1 70 ? 9.772 1.831 -3.269 1.00 84.38 70 MET A C 1
ATOM 568 O O . MET A 1 70 ? 8.911 1.622 -2.417 1.00 84.38 70 MET A O 1
ATOM 572 N N . GLN A 1 71 ? 11.029 2.142 -2.934 1.00 84.62 71 GLN A N 1
ATOM 573 C CA . GLN A 1 71 ? 11.446 2.310 -1.532 1.00 84.62 71 GLN A CA 1
ATOM 574 C C . GLN A 1 71 ? 10.642 3.404 -0.816 1.00 84.62 71 GLN A C 1
ATOM 576 O O . GLN A 1 71 ? 10.207 3.215 0.325 1.00 84.62 71 GLN A O 1
ATOM 581 N N . SER A 1 72 ? 10.403 4.530 -1.495 1.00 89.25 72 SER A N 1
ATOM 582 C CA . SER A 1 72 ? 9.583 5.617 -0.954 1.00 89.25 72 SER A CA 1
ATOM 583 C C . SER A 1 72 ? 8.147 5.160 -0.691 1.00 89.25 72 SER A C 1
ATOM 585 O O . SER A 1 72 ? 7.603 5.443 0.374 1.00 89.25 72 SER A O 1
ATOM 587 N N . LEU A 1 73 ? 7.548 4.416 -1.626 1.00 89.88 73 LEU A N 1
ATOM 588 C CA . LEU A 1 73 ? 6.1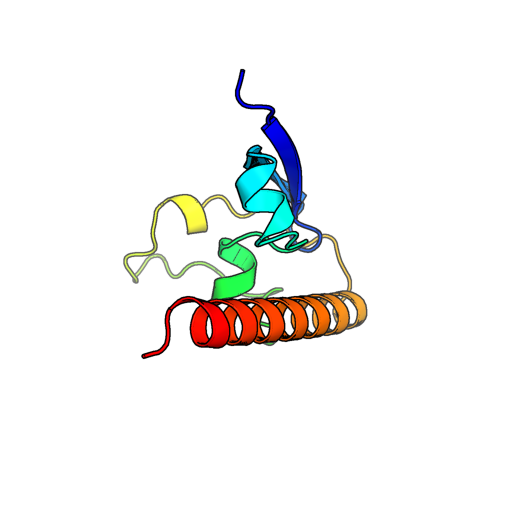88 3.893 -1.501 1.00 89.88 73 LEU A CA 1
ATOM 589 C C . LEU A 1 73 ? 6.060 2.920 -0.323 1.00 89.88 73 LEU A C 1
ATOM 591 O O . LEU A 1 73 ? 5.107 3.024 0.445 1.00 89.88 73 LEU A O 1
ATOM 595 N N . TYR A 1 74 ? 7.006 1.993 -0.138 1.00 90.25 74 TYR A N 1
ATOM 596 C CA . TYR A 1 74 ? 6.959 1.083 1.014 1.00 90.25 74 TYR A CA 1
ATOM 597 C C . TYR A 1 74 ? 7.163 1.813 2.340 1.00 90.25 74 TYR A C 1
ATOM 599 O O . TYR A 1 74 ? 6.505 1.478 3.321 1.00 90.25 74 TYR A O 1
ATOM 607 N N . THR A 1 75 ? 8.031 2.825 2.373 1.00 90.69 75 THR A N 1
ATOM 608 C CA . THR A 1 75 ? 8.209 3.663 3.567 1.00 90.69 75 THR A CA 1
ATOM 609 C C . THR A 1 75 ? 6.905 4.373 3.931 1.00 90.69 75 THR A C 1
ATOM 611 O O . THR A 1 75 ? 6.490 4.340 5.088 1.00 90.69 75 THR A O 1
ATOM 614 N N . GLU A 1 76 ? 6.230 4.967 2.942 1.00 91.31 76 GLU A N 1
ATOM 615 C CA . GLU A 1 76 ? 4.910 5.579 3.120 1.00 91.31 76 GLU A CA 1
ATOM 616 C C . GLU A 1 76 ? 3.899 4.555 3.655 1.00 91.31 76 GLU A C 1
ATOM 618 O O . GLU A 1 76 ? 3.306 4.774 4.709 1.00 91.31 76 GLU A O 1
ATOM 623 N N . TYR A 1 77 ? 3.799 3.390 3.013 1.00 91.19 77 TYR A N 1
ATOM 624 C CA . TYR A 1 77 ? 2.897 2.315 3.425 1.00 91.19 77 TYR A CA 1
ATOM 625 C C . TYR A 1 77 ? 3.127 1.853 4.872 1.00 91.19 77 TYR A C 1
ATOM 627 O O . TYR A 1 77 ? 2.174 1.693 5.633 1.00 91.19 77 TYR A O 1
ATOM 635 N N . TYR A 1 78 ? 4.381 1.653 5.292 1.00 90.06 78 TYR A N 1
ATOM 636 C CA . TYR A 1 78 ? 4.678 1.237 6.665 1.00 90.06 78 TYR A CA 1
ATOM 637 C C .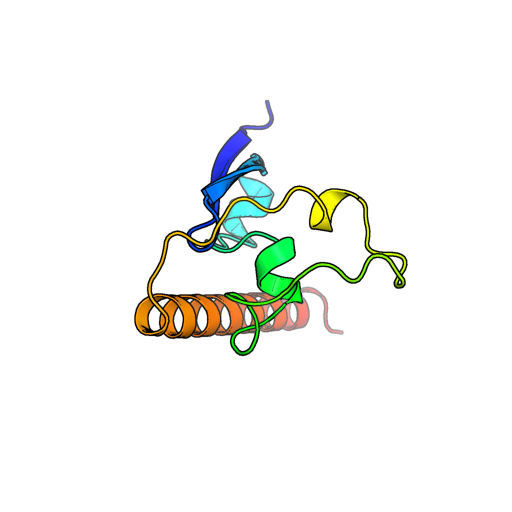 TYR A 1 78 ? 4.350 2.324 7.694 1.00 90.06 78 TYR A C 1
ATOM 639 O O . TYR A 1 78 ? 3.872 1.999 8.783 1.00 90.06 78 TYR A O 1
ATOM 647 N N . ASN 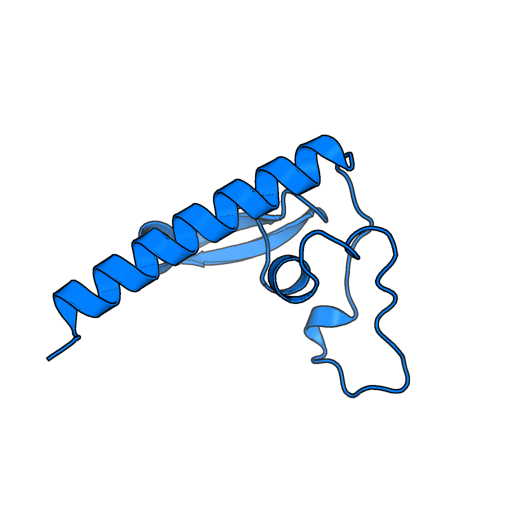A 1 79 ? 4.540 3.600 7.350 1.00 90.88 79 ASN A N 1
ATOM 648 C CA . ASN A 1 79 ? 4.126 4.715 8.202 1.00 90.88 79 ASN A CA 1
ATOM 649 C C . ASN A 1 79 ? 2.599 4.767 8.354 1.00 90.88 79 ASN A C 1
ATOM 651 O O . ASN A 1 79 ? 2.090 4.912 9.467 1.00 90.88 79 ASN A O 1
ATOM 655 N N . GLU A 1 80 ? 1.855 4.599 7.258 1.00 90.31 80 GLU A N 1
ATOM 656 C CA . GLU A 1 80 ? 0.392 4.527 7.290 1.00 90.31 80 GLU A CA 1
ATOM 657 C C . GLU A 1 80 ? -0.088 3.332 8.130 1.00 90.31 80 GLU A C 1
ATOM 659 O O . GLU A 1 80 ? -0.958 3.485 8.988 1.00 90.31 80 GLU A O 1
ATOM 664 N N . LEU A 1 81 ? 0.529 2.156 7.966 1.00 89.00 81 LEU A N 1
ATOM 665 C CA . LEU A 1 81 ? 0.221 0.963 8.758 1.00 89.00 81 LEU A CA 1
ATOM 666 C C . LEU A 1 81 ? 0.470 1.188 10.260 1.00 89.00 81 LEU A C 1
ATOM 668 O O . LEU A 1 81 ? -0.346 0.786 11.091 1.00 89.00 81 LEU A O 1
ATOM 672 N N . ALA A 1 82 ? 1.573 1.852 10.619 1.00 89.81 82 ALA A N 1
ATOM 673 C CA . ALA A 1 82 ? 1.882 2.195 12.004 1.00 89.81 82 ALA A CA 1
ATOM 674 C C . ALA A 1 82 ? 0.823 3.134 12.607 1.00 89.81 82 ALA A C 1
ATOM 676 O O . ALA A 1 82 ? 0.376 2.911 13.736 1.00 89.81 82 ALA A O 1
ATOM 677 N N . ASN A 1 83 ? 0.359 4.128 11.841 1.00 89.00 83 ASN A N 1
ATOM 678 C CA . ASN A 1 83 ? -0.718 5.031 12.255 1.00 89.00 83 ASN A CA 1
ATOM 679 C C . ASN A 1 83 ? -2.030 4.279 12.495 1.00 89.00 83 ASN A C 1
ATOM 681 O O . ASN A 1 83 ? -2.685 4.485 13.518 1.00 89.00 83 ASN A O 1
ATOM 685 N N . VAL A 1 84 ? -2.386 3.357 11.598 1.00 87.88 84 VAL A N 1
ATOM 686 C CA . VAL A 1 84 ? -3.572 2.512 11.769 1.00 87.88 84 VAL A CA 1
ATOM 687 C C . VAL A 1 84 ? -3.443 1.624 13.001 1.00 87.88 84 VAL A C 1
ATOM 689 O O . VAL A 1 84 ? -4.371 1.544 13.804 1.00 87.88 84 VAL A O 1
ATOM 692 N N . SER A 1 85 ? -2.294 0.972 13.184 1.00 87.81 85 SER A N 1
ATOM 693 C CA . SER A 1 85 ? -2.037 0.131 14.354 1.00 87.81 85 SER A CA 1
ATOM 694 C C . SER A 1 85 ? -2.171 0.929 15.653 1.00 87.81 85 SER A C 1
ATOM 696 O O . SER A 1 85 ? -2.768 0.444 16.615 1.00 87.81 85 SER A O 1
ATOM 698 N N . LYS A 1 86 ? -1.652 2.164 15.682 1.00 90.44 86 LYS A N 1
ATOM 699 C CA . LYS A 1 86 ? -1.800 3.080 16.817 1.00 90.44 86 LYS A CA 1
ATOM 700 C C . LYS A 1 86 ? -3.271 3.419 17.071 1.00 90.44 86 LYS A C 1
ATOM 702 O O . LYS A 1 86 ? -3.736 3.224 18.189 1.00 90.44 86 LYS A O 1
ATOM 707 N N . TYR A 1 87 ? -4.013 3.824 16.039 1.00 88.00 87 TYR A N 1
ATOM 708 C CA . TYR A 1 87 ? -5.444 4.127 16.140 1.00 88.00 87 TYR A CA 1
ATOM 709 C C . TYR A 1 87 ? -6.259 2.943 16.681 1.00 88.00 87 TYR A C 1
ATOM 711 O O . TYR A 1 87 ? -7.086 3.101 17.578 1.00 88.00 87 TYR A O 1
ATOM 719 N N . LEU A 1 88 ? -6.022 1.736 16.158 1.00 87.44 88 LEU A N 1
ATOM 720 C CA . LEU A 1 88 ? -6.728 0.533 16.602 1.00 87.44 88 LEU A CA 1
ATOM 721 C C . LEU A 1 88 ? -6.403 0.193 18.058 1.00 87.44 88 LEU A C 1
ATOM 723 O O . LEU A 1 88 ? -7.303 -0.190 18.804 1.00 87.44 88 LEU A O 1
ATOM 727 N N . ARG A 1 89 ? -5.145 0.370 18.476 1.00 91.06 89 ARG A N 1
ATOM 728 C CA . ARG A 1 89 ? -4.736 0.184 19.869 1.00 91.06 89 ARG A CA 1
ATOM 729 C C . ARG A 1 89 ? -5.391 1.206 20.795 1.00 91.06 89 ARG A C 1
ATOM 731 O O . ARG A 1 89 ? -5.881 0.814 21.839 1.00 91.06 89 ARG A O 1
ATOM 738 N N . GLU A 1 90 ? -5.443 2.479 20.420 1.00 91.81 90 GLU A N 1
ATOM 739 C CA . GLU A 1 90 ? -6.091 3.523 21.229 1.00 91.81 90 GLU A CA 1
ATOM 740 C C . GLU A 1 90 ? -7.606 3.314 21.343 1.00 91.81 90 GLU A C 1
ATOM 742 O O . GLU A 1 90 ? -8.198 3.571 22.388 1.00 91.81 90 GLU A O 1
ATOM 747 N N . LYS A 1 91 ? -8.245 2.829 20.274 1.00 89.12 91 LYS A N 1
ATOM 748 C CA . LYS A 1 91 ? -9.701 2.666 20.226 1.00 89.12 91 LYS A CA 1
ATOM 749 C C . LYS A 1 91 ? -10.203 1.353 20.827 1.00 89.12 91 LYS A C 1
ATOM 751 O O . LYS A 1 91 ? -11.311 1.318 21.358 1.00 89.12 91 LYS A O 1
ATOM 756 N N . TYR A 1 92 ? -9.435 0.272 20.696 1.00 90.31 92 TYR A N 1
ATOM 757 C CA . TYR A 1 92 ? -9.872 -1.087 21.049 1.00 90.31 92 TYR A CA 1
ATOM 758 C C . TYR A 1 92 ? -8.891 -1.849 21.947 1.00 90.31 92 TYR A C 1
ATOM 760 O O . TYR A 1 92 ? -9.238 -2.922 22.444 1.00 90.31 92 TYR A O 1
ATOM 768 N N . GLY A 1 93 ? -7.674 -1.340 22.144 1.00 77.75 93 GLY A N 1
ATOM 769 C CA . GLY A 1 93 ? -6.705 -1.908 23.073 1.00 77.75 93 GLY A CA 1
ATOM 770 C C . GLY A 1 93 ? -7.126 -1.586 24.500 1.00 77.75 93 GLY A C 1
ATOM 771 O O . GLY A 1 93 ? -6.949 -0.461 24.955 1.00 77.75 93 GLY A O 1
ATOM 772 N N . LYS A 1 94 ? -7.735 -2.572 25.160 1.00 58.41 94 LYS A N 1
ATOM 773 C CA . LYS A 1 94 ? -8.015 -2.548 26.598 1.00 58.41 94 LYS A CA 1
ATOM 774 C C . LYS A 1 94 ? -6.737 -2.408 27.417 1.00 58.41 94 LYS A C 1
ATOM 776 O O . LYS A 1 94 ? -5.727 -3.038 27.025 1.00 58.41 94 LYS A O 1
#

Radius of gyration: 14.76 Å; Cα contacts (8 Å, |Δi|>4): 96; chains: 1; bounding box: 40×31×41 Å

Foldseek 3Di:
DFDWDWAAALWQRDIDIDTPVVCVLQVQSHDPLQLVVALPCSQPDDPPPPDPDDPVNNPTHHTDDDSVVSVVSRVVNVVSVVVSVVVCCVVPVD